Protein AF-0000000085040770 (afdb_homodimer)

Solvent-accessible surface area (backbone atoms only — not comparable to full-atom values): 8282 Å² total; per-residue (Å²): 123,84,66,78,71,49,74,67,53,47,51,50,49,52,50,49,50,51,51,56,70,69,49,50,95,79,47,56,68,69,57,55,51,49,50,53,52,53,53,51,49,51,53,29,50,68,70,68,42,45,66,60,52,51,54,50,45,44,71,77,38,57,86,69,64,68,60,85,122,123,84,66,77,70,50,74,66,54,48,52,50,51,52,51,51,51,52,50,55,71,69,49,48,96,80,46,56,68,69,56,54,50,49,50,52,50,53,55,49,49,51,54,30,50,70,69,69,42,45,66,62,51,50,54,51,44,44,71,77,39,56,85,68,63,68,60,86,123

pLDDT: mean 84.72, std 17.49, range [30.0, 97.38]

Foldseek 3Di:
DPLPQDPVLVVLVVVLVVLVVPDDPPDDPVSVVVSVVSVVCSVCVSVVNVVVVVVVCCVVPVPPPPPDD/DPLPQDPVLVVLVVVLVVLVVVDDPPDDPVSVVVSVVSVVCSVCVSVVNVVVVVVVCCVVPVPPPPPDD

Structure (mmCIF, N/CA/C/O backbone):
data_AF-0000000085040770-model_v1
#
loop_
_entity.id
_entity.type
_entity.pdbx_description
1 polymer 'Uncharacterized protein'
#
loop_
_atom_site.group_PDB
_atom_site.id
_atom_site.type_symbol
_atom_site.label_atom_id
_atom_site.label_alt_id
_atom_site.label_comp_id
_atom_site.label_asym_id
_atom_site.label_entity_id
_atom_site.label_seq_id
_atom_site.pdbx_PDB_ins_code
_atom_site.Cartn_x
_atom_site.Cartn_y
_atom_site.Cartn_z
_atom_site.occupancy
_atom_site.B_iso_or_equiv
_atom_site.auth_seq_id
_atom_site.auth_comp_id
_atom_site.auth_asym_id
_atom_site.auth_atom_id
_atom_site.pdbx_PDB_model_num
ATOM 1 N N . MET A 1 1 ? 4.609 4.566 22.828 1 31.92 1 MET A N 1
ATOM 2 C CA . MET A 1 1 ? 3.543 5.492 22.453 1 31.92 1 MET A CA 1
ATOM 3 C C . MET A 1 1 ? 2.449 4.773 21.672 1 31.92 1 MET A C 1
ATOM 5 O O . MET A 1 1 ? 2.74 4.016 20.75 1 31.92 1 MET A O 1
ATOM 9 N N . ASN A 1 2 ? 1.379 4.336 22.219 1 39.16 2 ASN A N 1
ATOM 10 C CA . ASN A 1 2 ? 0.273 3.66 21.547 1 39.16 2 ASN A CA 1
ATOM 11 C C . ASN A 1 2 ? -0.026 4.285 20.188 1 39.16 2 ASN A C 1
ATOM 13 O O . ASN A 1 2 ? -0.542 5.402 20.125 1 39.16 2 ASN A O 1
ATOM 17 N N . VAL A 1 3 ? 0.868 4.09 19.297 1 50.03 3 VAL A N 1
ATOM 18 C CA . VAL A 1 3 ? 0.764 4.82 18.031 1 50.03 3 VAL A CA 1
ATOM 19 C C . VAL A 1 3 ? -0.675 4.773 17.531 1 50.03 3 VAL A C 1
ATOM 21 O O . VAL A 1 3 ? -1.257 3.693 17.391 1 50.03 3 VAL A O 1
ATOM 24 N N . TYR A 1 4 ? -1.453 5.762 17.844 1 67.81 4 TYR A N 1
ATOM 25 C CA . TYR A 1 4 ? -2.824 5.961 17.391 1 67.81 4 TYR A CA 1
ATOM 26 C C . TYR A 1 4 ? -2.949 5.688 15.898 1 67.81 4 TYR A C 1
ATOM 28 O O . TYR A 1 4 ? -2.176 6.219 15.094 1 67.81 4 TYR A O 1
ATOM 36 N N . GLN A 1 5 ? -3.465 4.508 15.586 1 83.38 5 GLN A N 1
ATOM 37 C CA . GLN A 1 5 ? -3.818 4.176 14.211 1 83.38 5 GLN A CA 1
ATOM 38 C C . GLN A 1 5 ? -4.91 5.105 13.688 1 83.38 5 GLN A C 1
ATOM 40 O O . GLN A 1 5 ? -5.957 5.262 14.32 1 83.38 5 GLN A O 1
ATOM 45 N N . SER A 1 6 ? -4.598 5.84 12.625 1 87.38 6 SER A N 1
ATOM 46 C CA . SER A 1 6 ? -5.598 6.699 12 1 87.38 6 SER A CA 1
ATOM 47 C C . SER A 1 6 ? -6.746 5.879 11.422 1 87.38 6 SER A C 1
ATOM 49 O O . SER A 1 6 ? -6.66 4.652 11.344 1 87.38 6 SER A O 1
ATOM 51 N N . LYS A 1 7 ? -7.855 6.512 11.023 1 90.62 7 LYS A N 1
ATOM 52 C CA . LYS A 1 7 ? -9 5.852 10.406 1 90.62 7 LYS A CA 1
ATOM 53 C C . LYS A 1 7 ? -8.586 5.102 9.141 1 90.62 7 LYS A C 1
ATOM 55 O O . LYS A 1 7 ? -9.016 3.965 8.922 1 90.62 7 LYS A O 1
ATOM 60 N N . ASN A 1 8 ? -7.738 5.707 8.344 1 93.75 8 ASN A N 1
ATOM 61 C CA . ASN A 1 8 ? -7.324 5.098 7.086 1 93.75 8 ASN A CA 1
ATOM 62 C C . ASN A 1 8 ? -6.348 3.949 7.316 1 93.75 8 ASN A C 1
ATOM 64 O O . ASN A 1 8 ? -6.359 2.961 6.582 1 93.75 8 ASN A O 1
ATOM 68 N N . GLU A 1 9 ? -5.531 4.047 8.336 1 93.75 9 GLU A N 1
ATOM 69 C CA . GLU A 1 9 ? -4.688 2.92 8.719 1 93.75 9 GLU A CA 1
ATOM 70 C C . GLU A 1 9 ? -5.527 1.738 9.195 1 93.75 9 GLU A C 1
ATOM 72 O O . GLU A 1 9 ? -5.195 0.584 8.914 1 93.75 9 GLU A O 1
ATOM 77 N N . THR A 1 10 ? -6.633 2.045 9.914 1 95.06 10 THR A N 1
ATOM 78 C CA . THR A 1 10 ? -7.547 0.997 10.352 1 95.06 10 THR A CA 1
ATOM 79 C C . THR A 1 10 ? -8.203 0.312 9.156 1 95.06 10 THR A C 1
ATOM 81 O O . THR A 1 10 ? -8.312 -0.916 9.125 1 95.06 10 THR A O 1
ATOM 84 N N . ARG A 1 11 ? -8.625 1.054 8.203 1 95.94 11 ARG A N 1
ATOM 85 C CA . ARG A 1 11 ? -9.219 0.501 6.992 1 95.94 11 ARG A CA 1
ATOM 86 C C . ARG A 1 11 ? -8.227 -0.392 6.254 1 95.94 11 ARG A C 1
ATOM 88 O O . ARG A 1 11 ? -8.602 -1.453 5.746 1 95.94 11 ARG A O 1
ATOM 95 N N . LEU A 1 12 ? -6.988 0.085 6.145 1 97 12 LEU A N 1
ATOM 96 C CA . LEU A 1 12 ? -5.961 -0.731 5.512 1 97 12 LEU A CA 1
ATOM 97 C C . LEU A 1 12 ? -5.742 -2.029 6.281 1 97 12 LEU A C 1
ATOM 99 O O . LEU A 1 12 ? -5.613 -3.098 5.684 1 97 12 LEU A O 1
ATOM 103 N N . ASN A 1 13 ? -5.703 -1.953 7.57 1 96.88 13 ASN A N 1
ATOM 104 C CA . ASN A 1 13 ? -5.555 -3.152 8.391 1 96.88 13 ASN A CA 1
ATOM 105 C C . ASN A 1 13 ? -6.699 -4.133 8.156 1 96.88 13 ASN A C 1
ATOM 107 O O . ASN A 1 13 ? -6.484 -5.344 8.102 1 96.88 13 ASN A O 1
ATOM 111 N N . GLU A 1 14 ? -7.918 -3.639 8.039 1 97.19 14 GLU A N 1
ATOM 112 C CA . GLU A 1 14 ? -9.078 -4.48 7.758 1 97.19 14 GLU A CA 1
ATOM 113 C C . GLU A 1 14 ? -8.93 -5.188 6.414 1 97.19 14 GLU A C 1
ATOM 115 O O . GLU A 1 14 ? -9.273 -6.367 6.289 1 97.19 14 GLU A O 1
ATOM 120 N N . LEU A 1 15 ? -8.469 -4.414 5.418 1 97.12 15 LEU A N 1
ATOM 121 C CA . LEU A 1 15 ? -8.234 -5.023 4.109 1 97.12 15 LEU A CA 1
ATOM 122 C C . LEU A 1 15 ? -7.184 -6.121 4.203 1 97.12 15 LEU A C 1
ATOM 124 O O . LEU A 1 15 ? -7.367 -7.211 3.65 1 97.12 15 LEU A O 1
ATOM 128 N N . ILE A 1 16 ? -6.066 -5.859 4.879 1 96.44 16 ILE A N 1
ATOM 129 C CA . ILE A 1 16 ? -4.988 -6.828 5.059 1 96.44 16 ILE A CA 1
ATOM 130 C C . ILE A 1 16 ? -5.539 -8.102 5.699 1 96.44 16 ILE A C 1
ATOM 132 O O . ILE A 1 16 ? -5.262 -9.211 5.234 1 96.44 16 ILE A O 1
ATOM 136 N N . ASN A 1 17 ? -6.375 -7.91 6.719 1 95.75 17 ASN A N 1
ATOM 137 C CA . ASN A 1 17 ? -6.973 -9.055 7.402 1 95.75 17 ASN A CA 1
ATOM 138 C C . ASN A 1 17 ? -7.867 -9.859 6.465 1 95.75 17 ASN A C 1
ATOM 140 O O . ASN A 1 17 ? -7.855 -11.094 6.5 1 95.75 17 ASN A O 1
ATOM 144 N N . ARG A 1 18 ? -8.602 -9.203 5.68 1 94.31 18 ARG A N 1
ATOM 145 C CA . ARG A 1 18 ? -9.492 -9.867 4.734 1 94.31 18 ARG A CA 1
ATOM 146 C C . ARG A 1 18 ? -8.695 -10.664 3.705 1 94.31 18 ARG A C 1
ATOM 148 O O . ARG A 1 18 ? -9.055 -11.797 3.379 1 94.31 18 ARG A O 1
ATOM 155 N N . ILE A 1 19 ? -7.645 -10.086 3.166 1 93.94 19 ILE A N 1
ATOM 156 C CA . ILE A 1 19 ? -6.812 -10.773 2.182 1 93.94 19 ILE A CA 1
ATOM 157 C C . ILE A 1 19 ? -6.137 -11.984 2.824 1 93.94 19 ILE A C 1
ATOM 159 O O . ILE A 1 19 ? -6.082 -13.062 2.229 1 93.94 19 ILE A O 1
ATOM 163 N N . GLU A 1 20 ? -5.66 -11.797 4.016 1 92.31 20 GLU A N 1
ATOM 164 C CA . GLU A 1 20 ? -4.988 -12.875 4.73 1 92.31 20 GLU A CA 1
ATOM 165 C C . GLU A 1 20 ? -5.926 -14.062 4.957 1 92.31 20 GLU A C 1
ATOM 167 O O . GLU A 1 20 ? -5.535 -15.211 4.785 1 92.31 20 GLU A O 1
ATOM 172 N N . LEU A 1 21 ? -7.105 -13.719 5.344 1 90.38 21 LEU A N 1
ATOM 173 C CA . LEU A 1 21 ? -8.102 -14.742 5.641 1 90.38 21 LEU A CA 1
ATOM 174 C C . LEU A 1 21 ? -8.469 -15.516 4.379 1 90.38 21 LEU A C 1
ATOM 176 O O . LEU A 1 21 ? -8.781 -16.703 4.449 1 90.38 21 LEU A O 1
ATOM 180 N N . GLY A 1 22 ? -8.453 -14.812 3.221 1 82.56 22 GLY A N 1
ATOM 181 C CA . GLY A 1 22 ? -8.797 -15.445 1.958 1 82.56 22 GLY A CA 1
ATOM 182 C C . GLY A 1 22 ? -7.633 -16.172 1.312 1 82.56 22 GLY A C 1
ATOM 183 O O . GLY A 1 22 ? -7.816 -16.906 0.345 1 82.56 22 GLY A O 1
ATOM 184 N N . ASN A 1 23 ? -6.461 -15.797 1.806 1 78.75 23 ASN A N 1
ATOM 185 C CA . ASN A 1 23 ? -5.277 -16.422 1.22 1 78.75 23 ASN A CA 1
ATOM 186 C C . ASN A 1 23 ? -5.109 -17.859 1.682 1 78.75 23 ASN A C 1
ATOM 188 O O . ASN A 1 23 ? -5.32 -18.172 2.855 1 78.75 23 ASN A O 1
ATOM 192 N N . SER A 1 24 ? -5.086 -18.578 0.73 1 73 24 SE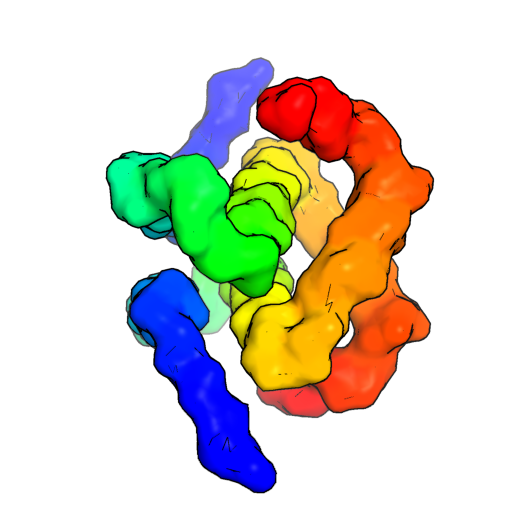R A N 1
ATOM 193 C CA . SER A 1 24 ? -4.727 -19.984 0.974 1 73 24 SER A CA 1
ATOM 194 C C . SER A 1 24 ? -3.311 -20.281 0.489 1 73 24 SER A C 1
ATOM 196 O O . SER A 1 24 ? -2.654 -19.406 -0.099 1 73 24 SER A O 1
ATOM 198 N N . PHE A 1 25 ? -2.863 -21.438 0.887 1 74.25 25 PHE A N 1
ATOM 199 C CA . PHE A 1 25 ? -1.558 -21.891 0.419 1 74.25 25 PHE A CA 1
ATOM 200 C C . PHE A 1 25 ? -1.471 -21.812 -1.101 1 74.25 25 PHE A C 1
ATOM 202 O O . PHE A 1 25 ? -0.408 -21.516 -1.652 1 74.25 25 PHE A O 1
ATOM 209 N N . LEU A 1 26 ? -2.625 -21.938 -1.772 1 73.25 26 LEU A N 1
ATOM 210 C CA . LEU A 1 26 ? -2.674 -22.031 -3.227 1 73.25 26 LEU A CA 1
ATOM 211 C C . LE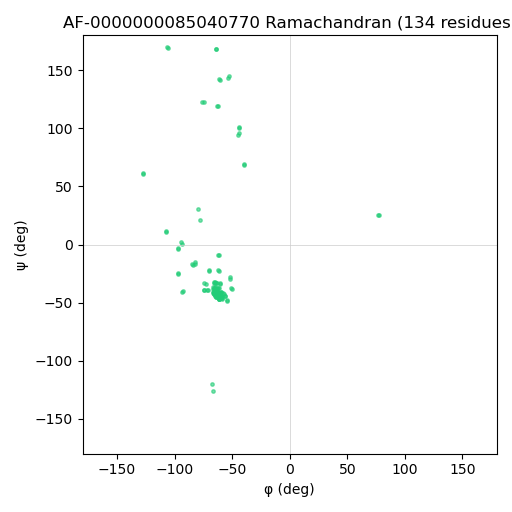U A 1 26 ? -2.904 -20.672 -3.855 1 73.25 26 LEU A C 1
ATOM 213 O O . LEU A 1 26 ? -2.936 -20.531 -5.082 1 73.25 26 LEU A O 1
ATOM 217 N N . SER A 1 27 ? -2.961 -19.719 -3.01 1 79.06 27 SER A N 1
ATOM 218 C CA . SER A 1 27 ? -3.174 -18.391 -3.58 1 79.06 27 SER A CA 1
ATOM 219 C C . SER A 1 27 ? -2.035 -18 -4.516 1 79.06 27 SER A C 1
ATOM 221 O O . SER A 1 27 ? -0.881 -18.375 -4.285 1 79.06 27 SER A O 1
ATOM 223 N N . PRO A 1 28 ? -2.404 -17.312 -5.613 1 83.62 28 PRO A N 1
ATOM 224 C CA . PRO A 1 28 ? -1.379 -16.859 -6.551 1 83.62 28 PRO A CA 1
ATOM 225 C C . PRO A 1 28 ? -0.276 -16.047 -5.867 1 83.62 28 PRO A C 1
ATOM 227 O O . PRO A 1 28 ? -0.54 -15.328 -4.898 1 83.62 28 PRO A O 1
ATOM 230 N N . LYS A 1 29 ? 0.956 -16.203 -6.316 1 86.25 29 LYS A N 1
ATOM 231 C CA . LYS A 1 29 ? 2.125 -15.492 -5.809 1 86.25 29 LYS A CA 1
ATOM 232 C C . LYS A 1 29 ? 1.871 -13.984 -5.75 1 86.25 29 LYS A C 1
ATOM 234 O O . LYS A 1 29 ? 2.262 -13.32 -4.789 1 86.25 29 LYS A O 1
ATOM 239 N N . ARG A 1 30 ? 1.155 -13.445 -6.75 1 86.38 30 ARG A N 1
ATOM 240 C CA . ARG A 1 30 ? 0.86 -12.023 -6.844 1 86.38 30 ARG A CA 1
ATOM 241 C C . ARG A 1 30 ? 0.055 -11.547 -5.637 1 86.38 30 ARG A C 1
ATOM 243 O O . ARG A 1 30 ? 0.273 -10.445 -5.133 1 86.38 30 ARG A O 1
ATOM 250 N N . ASP A 1 31 ? -0.825 -12.414 -5.082 1 87.69 31 ASP A N 1
ATOM 251 C CA . ASP A 1 31 ? -1.647 -12.062 -3.928 1 87.69 31 ASP A CA 1
ATOM 252 C C . ASP A 1 31 ? -0.817 -12.047 -2.645 1 87.69 31 ASP A C 1
ATOM 254 O O . ASP A 1 31 ? -1.022 -11.195 -1.778 1 87.69 31 ASP A O 1
ATOM 258 N N . LYS A 1 32 ? 0.06 -13 -2.574 1 91.75 32 LYS A N 1
ATOM 259 C CA . LYS A 1 32 ? 0.925 -13.047 -1.399 1 91.75 32 LYS A CA 1
ATOM 260 C C . LYS A 1 32 ? 1.874 -11.852 -1.368 1 91.75 32 LYS A C 1
ATOM 262 O O . LYS A 1 32 ? 2.141 -11.289 -0.303 1 91.75 32 LYS A O 1
ATOM 267 N N . GLU A 1 33 ? 2.414 -11.508 -2.533 1 93 33 GLU A N 1
ATOM 268 C CA . GLU A 1 33 ? 3.283 -10.344 -2.631 1 93 33 GLU A CA 1
ATOM 269 C C . GLU A 1 33 ? 2.533 -9.062 -2.26 1 93 33 GLU A C 1
ATOM 271 O O . GLU A 1 33 ? 3.051 -8.227 -1.519 1 93 33 GLU A O 1
ATOM 276 N N . LEU A 1 34 ? 1.317 -8.953 -2.781 1 95.38 34 LEU A N 1
ATOM 277 C CA . LEU A 1 34 ? 0.508 -7.777 -2.463 1 95.38 34 LEU A CA 1
ATOM 278 C C . LEU A 1 34 ? 0.239 -7.695 -0.965 1 95.38 34 LEU A C 1
ATOM 280 O O . LEU A 1 34 ? 0.388 -6.629 -0.363 1 95.38 34 LEU A O 1
ATOM 284 N N . LEU A 1 35 ? -0.154 -8.789 -0.402 1 95.31 35 LEU A N 1
ATOM 285 C CA . LEU A 1 35 ? -0.391 -8.844 1.036 1 95.31 35 LEU A CA 1
ATOM 286 C C . LEU A 1 35 ? 0.84 -8.375 1.808 1 95.31 35 LEU A C 1
ATOM 288 O O . LEU A 1 35 ? 0.735 -7.543 2.709 1 95.31 35 LEU A O 1
ATOM 292 N N . TYR A 1 36 ? 1.952 -8.898 1.448 1 94.12 36 TYR A N 1
ATOM 293 C CA . TYR A 1 36 ? 3.203 -8.57 2.119 1 94.12 36 TYR A CA 1
ATOM 294 C C . TYR A 1 36 ? 3.49 -7.074 2.023 1 94.12 36 TYR A C 1
ATOM 296 O O . TYR A 1 36 ? 3.838 -6.438 3.021 1 94.12 36 TYR A O 1
ATOM 304 N N . VAL A 1 37 ? 3.34 -6.492 0.869 1 96.75 37 VAL A N 1
ATOM 305 C CA . VAL A 1 37 ? 3.639 -5.078 0.654 1 96.75 37 VAL A CA 1
ATOM 306 C C . VAL A 1 37 ? 2.67 -4.215 1.461 1 96.75 37 VAL A C 1
ATOM 308 O O . VAL A 1 37 ? 3.08 -3.246 2.104 1 96.75 37 VAL A O 1
ATOM 311 N N . LEU A 1 38 ? 1.385 -4.574 1.471 1 97.38 38 LEU A N 1
ATOM 312 C CA . LEU A 1 38 ? 0.405 -3.801 2.227 1 97.38 38 LEU A CA 1
ATOM 313 C C . LEU A 1 38 ? 0.717 -3.842 3.721 1 97.38 38 LEU A C 1
ATOM 315 O O . LEU A 1 38 ? 0.554 -2.84 4.422 1 97.38 38 LEU A O 1
ATOM 319 N N . GLN A 1 39 ? 1.18 -4.945 4.242 1 95.88 39 GLN A N 1
ATOM 320 C CA . GLN A 1 39 ? 1.581 -5.051 5.641 1 95.88 39 GLN A CA 1
ATOM 321 C C . GLN A 1 39 ? 2.771 -4.145 5.945 1 95.88 39 GLN A C 1
ATOM 323 O O . GLN A 1 39 ? 2.812 -3.496 6.992 1 95.88 39 GLN A O 1
ATOM 328 N N . MET A 1 40 ? 3.711 -4.094 5.016 1 96.06 40 MET A N 1
ATOM 329 C CA . MET A 1 40 ? 4.867 -3.221 5.195 1 96.06 40 MET A CA 1
ATOM 330 C C . MET A 1 40 ? 4.453 -1.753 5.184 1 96.06 40 MET A C 1
ATOM 332 O O . MET A 1 40 ? 4.918 -0.963 6.008 1 96.06 40 MET A O 1
ATOM 336 N N . VAL A 1 41 ? 3.557 -1.429 4.285 1 96 41 VAL A N 1
ATOM 337 C CA . VAL A 1 41 ? 3.076 -0.056 4.172 1 96 41 VAL A CA 1
ATOM 338 C C . VAL A 1 41 ? 2.367 0.351 5.465 1 96 41 VAL A C 1
ATOM 340 O O . VAL A 1 41 ? 2.574 1.457 5.969 1 96 41 VAL A O 1
ATOM 343 N N . LEU A 1 42 ? 1.534 -0.52 5.984 1 95.94 42 LEU A N 1
ATOM 344 C CA . LEU A 1 42 ? 0.852 -0.221 7.238 1 95.94 42 LEU A CA 1
ATOM 345 C C . LEU A 1 42 ? 1.856 0.04 8.359 1 95.94 42 LEU A C 1
ATOM 347 O O . LEU A 1 42 ? 1.724 1.014 9.102 1 95.94 42 LEU A O 1
ATOM 351 N N . THR A 1 43 ? 2.871 -0.802 8.492 1 94.12 43 THR A N 1
ATOM 352 C CA . THR A 1 43 ? 3.896 -0.653 9.516 1 94.12 43 THR A CA 1
ATOM 353 C C . THR A 1 43 ? 4.637 0.67 9.352 1 94.12 43 THR A C 1
ATOM 355 O O . THR A 1 43 ? 4.832 1.403 10.32 1 94.12 43 THR A O 1
ATOM 358 N N . LEU A 1 44 ? 4.992 0.967 8.164 1 93.88 44 LEU A N 1
ATOM 359 C CA . LEU A 1 44 ? 5.715 2.207 7.895 1 93.88 44 LEU A CA 1
ATOM 360 C C . LEU A 1 44 ? 4.832 3.42 8.18 1 93.88 44 LEU A C 1
ATOM 362 O O . LEU A 1 44 ? 5.324 4.453 8.641 1 93.88 44 LEU A O 1
ATOM 366 N N . SER A 1 45 ? 3.547 3.287 7.852 1 93.25 45 SER A N 1
ATOM 367 C CA . SER A 1 45 ? 2.613 4.371 8.133 1 93.25 45 SER A CA 1
ATOM 368 C C . SER A 1 45 ? 2.527 4.652 9.633 1 93.25 45 SER A C 1
ATOM 370 O O . SER A 1 45 ? 2.625 5.805 10.055 1 93.25 45 SER A O 1
ATOM 372 N N . MET A 1 46 ? 2.436 3.646 10.406 1 92.06 46 MET A N 1
ATOM 373 C CA . MET A 1 46 ? 2.271 3.771 11.852 1 92.06 46 MET A CA 1
ATOM 374 C C . MET A 1 46 ? 3.547 4.297 12.5 1 92.06 46 MET A C 1
ATOM 376 O O . MET A 1 46 ? 3.492 4.98 13.531 1 92.06 46 MET A O 1
ATOM 380 N N . ASP A 1 47 ? 4.688 4.121 11.805 1 89.88 47 ASP A N 1
ATOM 381 C CA . ASP A 1 47 ? 5.973 4.535 12.352 1 89.88 47 ASP A CA 1
ATOM 382 C C . ASP A 1 47 ? 6.375 5.914 11.836 1 89.88 47 ASP A C 1
ATOM 384 O O . ASP A 1 47 ? 7.418 6.445 12.211 1 89.88 47 ASP A O 1
ATOM 388 N N . GLY A 1 48 ? 5.504 6.449 10.914 1 88.88 48 GLY A N 1
ATOM 389 C CA . GLY A 1 48 ? 5.789 7.773 10.383 1 88.88 48 GLY A CA 1
ATOM 390 C C . GLY A 1 48 ? 6.895 7.777 9.344 1 88.88 48 GLY A C 1
ATOM 391 O O . GLY A 1 48 ? 7.57 8.789 9.148 1 88.88 48 GLY A O 1
ATOM 392 N N . SER A 1 49 ? 7.102 6.656 8.664 1 92.19 49 SER A N 1
ATOM 393 C CA . SER A 1 49 ? 8.211 6.5 7.719 1 92.19 49 SER A CA 1
ATOM 394 C C . SER A 1 49 ? 7.707 6.496 6.277 1 92.19 49 SER A C 1
ATOM 396 O O . SER A 1 49 ? 8.438 6.102 5.367 1 92.19 49 SER A O 1
ATOM 398 N N . LEU A 1 50 ? 6.469 6.852 6.023 1 94.5 50 LEU A N 1
ATOM 399 C CA . LEU A 1 50 ? 5.914 6.816 4.672 1 94.5 50 LEU A CA 1
ATOM 400 C C . LEU A 1 50 ? 6.637 7.805 3.764 1 94.5 50 LEU A C 1
ATOM 402 O O . LEU A 1 50 ? 6.801 7.547 2.568 1 94.5 50 LEU A O 1
ATOM 406 N N . LYS A 1 51 ? 7.066 8.891 4.305 1 94.44 51 LYS A N 1
ATOM 407 C CA . LYS A 1 51 ? 7.785 9.875 3.5 1 94.44 51 LYS A CA 1
ATOM 408 C C . LYS A 1 51 ? 9.055 9.273 2.904 1 94.44 51 LYS A C 1
ATOM 410 O O . LYS A 1 51 ? 9.367 9.5 1.734 1 94.44 51 LYS A O 1
ATOM 415 N N . GLU A 1 52 ? 9.75 8.586 3.713 1 93.94 52 GLU A N 1
ATOM 416 C CA . GLU A 1 52 ? 10.953 7.914 3.232 1 93.94 52 GLU A CA 1
ATOM 417 C C . GLU A 1 52 ? 10.617 6.918 2.1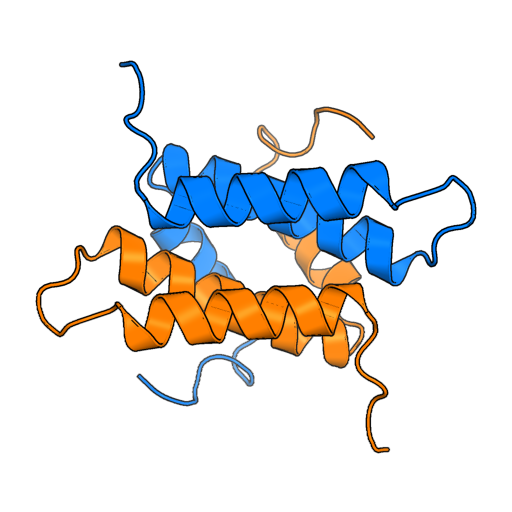25 1 93.94 52 GLU A C 1
ATOM 419 O O . GLU A 1 52 ? 11.32 6.848 1.116 1 93.94 52 GLU A O 1
ATOM 424 N N . LEU A 1 53 ? 9.555 6.117 2.287 1 95.19 53 LEU A N 1
ATOM 425 C CA . LEU A 1 53 ? 9.148 5.172 1.254 1 95.19 53 LEU A CA 1
ATOM 426 C C . LEU A 1 53 ? 8.797 5.898 -0.041 1 95.19 53 LEU A C 1
ATOM 428 O O . LEU A 1 53 ? 9.172 5.453 -1.128 1 95.19 53 LEU A O 1
ATOM 432 N N . ILE A 1 54 ? 8.117 6.992 0.063 1 95.62 54 ILE A N 1
ATOM 433 C CA . ILE A 1 54 ? 7.734 7.77 -1.111 1 95.62 54 ILE A CA 1
ATOM 434 C C . ILE A 1 54 ? 8.984 8.219 -1.863 1 95.62 54 ILE A C 1
ATOM 436 O O . ILE A 1 54 ? 9.047 8.125 -3.092 1 95.62 54 ILE A O 1
ATOM 440 N N . GLU A 1 55 ? 9.93 8.695 -1.183 1 94.56 55 GLU A N 1
ATOM 441 C CA . GLU A 1 55 ? 11.172 9.125 -1.811 1 94.56 55 GLU A CA 1
ATOM 442 C C . GLU A 1 55 ? 11.852 7.961 -2.533 1 94.56 55 GLU A C 1
ATOM 444 O O . GLU A 1 55 ? 12.352 8.125 -3.65 1 94.56 55 GLU A O 1
ATOM 449 N N . ILE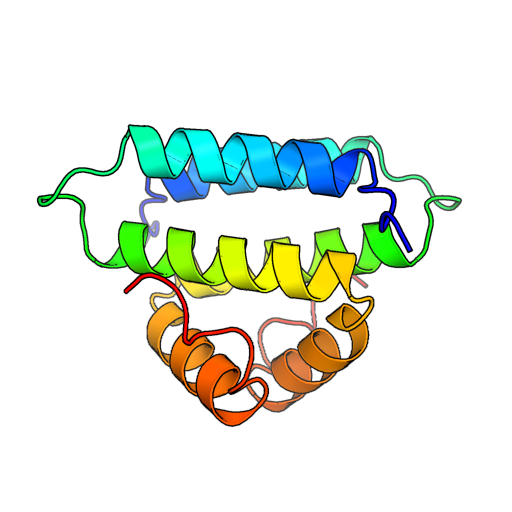 A 1 56 ? 11.867 6.828 -1.936 1 94.75 56 ILE A N 1
ATOM 450 C CA . ILE A 1 56 ? 12.453 5.637 -2.537 1 94.75 56 ILE A CA 1
ATOM 451 C C . ILE A 1 56 ? 11.68 5.254 -3.793 1 94.75 56 ILE A C 1
ATOM 453 O O . ILE A 1 56 ? 12.273 4.938 -4.828 1 94.75 56 ILE A O 1
ATOM 457 N N . LEU A 1 57 ? 10.344 5.262 -3.74 1 94.31 57 LEU A N 1
ATOM 458 C CA . LEU A 1 57 ? 9.508 4.906 -4.883 1 94.31 57 LEU A CA 1
ATOM 459 C C . LEU A 1 57 ? 9.742 5.867 -6.043 1 94.31 57 LEU A C 1
ATOM 461 O O . LEU A 1 57 ? 9.797 5.449 -7.203 1 94.31 57 LEU A O 1
ATOM 465 N N . HIS A 1 58 ? 9.938 7.121 -5.723 1 93.56 58 HIS A N 1
ATOM 466 C CA . HIS A 1 58 ? 10.211 8.109 -6.758 1 93.56 58 HIS A CA 1
ATOM 467 C C . HIS A 1 58 ? 11.555 7.844 -7.43 1 93.56 58 HIS A C 1
ATOM 469 O O . HIS A 1 58 ? 11.695 8.031 -8.641 1 93.56 58 HIS A O 1
ATOM 475 N N . GLU A 1 59 ? 12.461 7.457 -6.684 1 92.5 59 GLU A N 1
ATOM 476 C CA . GLU A 1 59 ? 13.805 7.195 -7.191 1 92.5 59 GLU A CA 1
ATOM 477 C C . GLU A 1 59 ? 13.836 5.93 -8.039 1 92.5 59 GLU A C 1
ATOM 479 O O . GLU A 1 59 ? 14.469 5.898 -9.094 1 92.5 59 GLU A O 1
ATOM 484 N N . LYS A 1 60 ? 13.109 4.902 -7.625 1 93.88 60 LYS A N 1
ATOM 485 C CA . LYS A 1 60 ? 13.258 3.582 -8.227 1 93.88 60 LYS A CA 1
ATOM 486 C C . LYS A 1 60 ? 12.195 3.338 -9.297 1 93.88 60 LYS A C 1
ATOM 488 O O . LYS A 1 60 ? 12.367 2.48 -10.164 1 93.88 60 LYS A O 1
ATOM 493 N N . PHE A 1 61 ? 11.078 4.039 -9.164 1 91.69 61 PHE A N 1
ATOM 494 C CA . PHE A 1 61 ? 9.992 3.934 -10.125 1 91.69 61 PHE A CA 1
ATOM 495 C C . PHE A 1 61 ? 9.586 5.312 -10.641 1 91.69 61 PHE A C 1
ATOM 497 O O . PHE A 1 61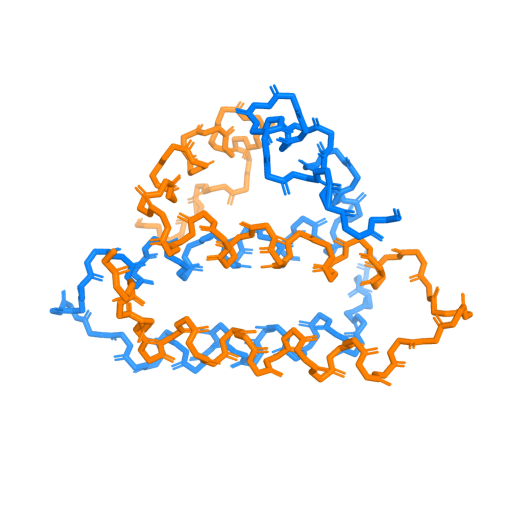 ? 8.438 5.719 -10.484 1 91.69 61 PHE A O 1
ATOM 504 N N . PRO A 1 62 ? 10.406 6.027 -11.242 1 84.75 62 PRO A N 1
ATOM 505 C CA . PRO A 1 62 ? 10.148 7.418 -11.625 1 84.75 62 PRO A CA 1
ATOM 506 C C . PRO A 1 62 ? 8.977 7.555 -12.594 1 84.75 62 PRO A C 1
ATOM 508 O O . PRO A 1 62 ? 8.336 8.602 -12.641 1 84.75 62 PRO A O 1
ATOM 511 N N . ASP A 1 63 ? 8.633 6.496 -13.32 1 78.69 63 ASP A N 1
ATOM 512 C CA . ASP A 1 63 ? 7.586 6.578 -14.336 1 78.69 63 ASP A CA 1
ATOM 513 C C . ASP A 1 63 ? 6.203 6.441 -13.703 1 78.69 63 ASP A C 1
ATOM 515 O O . ASP A 1 63 ? 5.191 6.711 -14.359 1 78.69 63 ASP A O 1
ATOM 519 N N . TYR A 1 64 ? 6.098 6 -12.531 1 66 64 TYR A N 1
ATOM 520 C CA . TYR A 1 64 ? 4.805 5.746 -11.914 1 66 64 TYR A CA 1
ATOM 521 C C . TYR A 1 64 ? 4.34 6.953 -11.109 1 66 64 TYR A C 1
ATOM 523 O O . TYR A 1 64 ? 3.139 7.137 -10.883 1 66 64 TYR A O 1
ATOM 531 N N . GLY A 1 65 ? 5.043 7.691 -10.367 1 55.22 65 GLY A N 1
ATOM 532 C CA . GLY A 1 65 ? 4.707 8.789 -9.469 1 55.22 65 GLY A CA 1
ATOM 533 C C . GLY A 1 65 ? 4.148 10 -10.195 1 55.22 65 GLY A C 1
ATOM 534 O O . GLY A 1 65 ? 3.545 10.875 -9.57 1 55.22 65 GLY A O 1
ATOM 535 N N . LYS A 1 66 ? 4.578 10.242 -11.367 1 48.12 66 LYS A N 1
ATOM 536 C CA . LYS A 1 66 ? 4.301 11.531 -11.992 1 48.12 66 LYS A CA 1
ATOM 537 C C . LYS A 1 66 ? 2.799 11.742 -12.18 1 48.12 66 LYS A C 1
ATOM 539 O O . LYS A 1 66 ? 2.369 12.781 -12.688 1 48.12 66 LYS A O 1
ATOM 544 N N . THR A 1 67 ? 2.121 10.883 -11.984 1 39.72 67 THR A N 1
ATOM 545 C CA . THR A 1 67 ? 0.795 11.406 -12.297 1 39.72 67 THR A CA 1
ATOM 546 C C . THR A 1 67 ? 0.394 12.484 -11.289 1 39.72 67 THR A C 1
ATOM 548 O O . THR A 1 67 ? -0.011 13.578 -11.672 1 39.72 67 THR A O 1
ATOM 551 N N . HIS A 1 68 ? -0.894 12.297 -10.406 1 35.28 68 HIS A N 1
ATOM 552 C CA . HIS A 1 68 ? -1.778 13.391 -10.008 1 35.28 68 HIS A CA 1
ATOM 553 C C . HIS A 1 68 ? -1.184 14.188 -8.852 1 35.28 68 HIS A C 1
ATOM 555 O O . HIS A 1 68 ? -1.872 15.008 -8.242 1 35.28 68 HIS A O 1
ATOM 561 N N . PHE A 1 69 ? -0.019 14.305 -8.43 1 30 69 PHE A N 1
ATOM 562 C CA . PHE A 1 69 ? 0.013 15.438 -7.512 1 30 69 PHE A CA 1
ATOM 563 C C . PHE A 1 69 ? -0.175 16.75 -8.266 1 30 69 PHE A C 1
ATOM 565 O O . PHE A 1 69 ? 0.318 16.906 -9.383 1 30 69 PHE A O 1
ATOM 572 N N . MET B 1 1 ? -2.957 -4.93 -23.109 1 31.98 1 MET B N 1
ATOM 573 C CA . MET B 1 1 ? -3.477 -6.125 -22.453 1 31.98 1 MET B CA 1
ATOM 574 C C . MET B 1 1 ? -4.348 -5.75 -21.266 1 31.98 1 MET B C 1
ATOM 576 O O . MET B 1 1 ? -3.957 -4.914 -20.438 1 31.98 1 MET B O 1
ATOM 580 N N . ASN B 1 2 ? -5.633 -5.68 -21.328 1 38.94 2 ASN B N 1
ATOM 581 C CA . ASN B 1 2 ? -6.539 -5.359 -20.234 1 38.94 2 ASN B CA 1
ATOM 582 C C . ASN B 1 2 ? -6.094 -6.008 -18.922 1 38.94 2 ASN B C 1
ATOM 584 O O . ASN B 1 2 ? -6.195 -7.227 -18.766 1 38.94 2 ASN B O 1
ATOM 588 N N . VAL B 1 3 ? -5.008 -5.547 -18.422 1 49.44 3 VAL B N 1
ATOM 589 C CA . VAL B 1 3 ? -4.402 -6.246 -17.297 1 49.44 3 VAL B CA 1
ATOM 590 C C . VAL B 1 3 ? -5.48 -6.625 -16.281 1 49.44 3 VAL B C 1
ATOM 592 O O . VAL B 1 3 ? -6.266 -5.773 -15.859 1 49.44 3 VAL B O 1
ATOM 595 N N . TYR B 1 4 ? -5.973 -7.824 -16.359 1 66.69 4 TYR B N 1
ATOM 596 C CA . TYR B 1 4 ? -6.938 -8.422 -15.438 1 66.69 4 TYR B CA 1
ATOM 597 C C . TYR B 1 4 ? -6.574 -8.117 -13.984 1 66.69 4 TYR B C 1
ATOM 599 O O . TYR B 1 4 ? -5.438 -8.336 -13.562 1 66.69 4 TYR B O 1
ATOM 607 N N . GLN B 1 5 ? -7.262 -7.137 -13.43 1 82.94 5 GLN B N 1
ATOM 608 C CA . GLN B 1 5 ? -7.16 -6.855 -12 1 82.94 5 GLN B CA 1
ATOM 609 C C . GLN B 1 5 ? -7.664 -8.031 -11.172 1 82.94 5 GLN B C 1
ATOM 611 O O . GLN B 1 5 ? -8.773 -8.523 -11.391 1 82.94 5 GLN B O 1
ATOM 616 N N . SER B 1 6 ? -6.785 -8.594 -10.344 1 87.31 6 SER B N 1
ATOM 617 C CA . SER B 1 6 ? -7.184 -9.672 -9.445 1 87.31 6 SER B CA 1
ATOM 618 C C . SER B 1 6 ? -8.219 -9.188 -8.43 1 87.31 6 SER B C 1
ATOM 620 O O . SER B 1 6 ? -8.469 -7.988 -8.312 1 87.31 6 SER B O 1
ATOM 622 N N . LYS B 1 7 ? -8.875 -10.109 -7.691 1 90.69 7 LYS B N 1
ATOM 623 C CA . LYS B 1 7 ? -9.852 -9.773 -6.656 1 90.69 7 LYS B CA 1
ATOM 624 C C . LYS B 1 7 ? -9.242 -8.867 -5.594 1 90.69 7 LYS B C 1
ATOM 626 O O . LYS B 1 7 ? -9.859 -7.891 -5.172 1 90.69 7 LYS B O 1
ATOM 631 N N . ASN B 1 8 ? -8.039 -9.164 -5.191 1 93.56 8 ASN B N 1
ATOM 632 C CA . ASN B 1 8 ? -7.379 -8.398 -4.141 1 93.56 8 ASN B CA 1
ATOM 633 C C . ASN B 1 8 ? -6.938 -7.023 -4.645 1 93.56 8 ASN B C 1
ATOM 635 O O . ASN B 1 8 ? -6.977 -6.043 -3.902 1 93.56 8 ASN B O 1
ATOM 639 N N . GLU B 1 9 ? -6.555 -6.926 -5.898 1 93.88 9 GLU B N 1
ATOM 640 C CA . GLU B 1 9 ? -6.273 -5.621 -6.496 1 93.88 9 GLU B CA 1
ATOM 641 C C . GLU B 1 9 ? -7.531 -4.766 -6.57 1 93.88 9 GLU B C 1
ATOM 643 O O . GLU B 1 9 ? -7.473 -3.549 -6.367 1 93.88 9 GLU B O 1
ATOM 648 N N . THR B 1 10 ? -8.68 -5.418 -6.848 1 94.94 10 THR B N 1
ATOM 649 C CA . THR B 1 10 ? -9.953 -4.707 -6.867 1 94.94 10 THR B CA 1
ATOM 650 C C . THR B 1 10 ? -10.305 -4.18 -5.477 1 94.94 10 THR B C 1
ATOM 652 O O . THR B 1 10 ? -10.75 -3.041 -5.332 1 94.94 10 THR B O 1
ATOM 655 N N . ARG B 1 11 ? -10.133 -4.961 -4.488 1 95.56 11 ARG B N 1
ATOM 656 C CA . ARG B 1 11 ? -10.375 -4.543 -3.109 1 95.56 11 ARG B CA 1
ATOM 657 C C . ARG B 1 11 ? -9.484 -3.361 -2.732 1 95.56 11 ARG B C 1
ATOM 659 O O . ARG B 1 11 ? -9.938 -2.424 -2.07 1 95.56 11 ARG B O 1
ATOM 666 N N . LEU B 1 12 ? -8.195 -3.449 -3.102 1 96.94 12 LEU B N 1
ATOM 667 C CA . LEU B 1 12 ? -7.293 -2.336 -2.838 1 96.94 12 LEU B CA 1
ATOM 668 C C . LEU B 1 12 ? -7.758 -1.075 -3.559 1 96.94 12 LEU B C 1
ATOM 670 O O . LEU B 1 12 ? -7.738 0.016 -2.984 1 96.94 12 LEU B O 1
ATOM 674 N N . ASN B 1 13 ? -8.164 -1.198 -4.781 1 96.75 13 ASN B N 1
ATOM 675 C CA . ASN B 1 13 ? -8.68 -0.054 -5.527 1 96.75 13 ASN B CA 1
ATOM 676 C C . ASN B 1 13 ? -9.898 0.56 -4.844 1 96.75 13 ASN B C 1
ATOM 678 O O . ASN B 1 13 ? -10.039 1.783 -4.797 1 96.75 13 ASN B O 1
ATOM 682 N N . GLU B 1 14 ? -10.789 -0.269 -4.324 1 97.19 14 GLU B N 1
ATOM 683 C CA . GLU B 1 14 ? -11.961 0.212 -3.6 1 97.19 14 GLU B CA 1
ATOM 684 C C . GLU B 1 14 ? -11.555 1 -2.357 1 97.19 14 GLU B C 1
ATOM 686 O O . GLU B 1 14 ? -12.156 2.033 -2.049 1 97.19 14 GLU B O 1
ATOM 691 N N . LEU B 1 15 ? -10.555 0.455 -1.64 1 97.12 15 LEU B N 1
ATOM 692 C CA . LEU B 1 15 ? -10.047 1.174 -0.473 1 97.12 15 LEU B CA 1
ATOM 693 C C . LEU B 1 15 ? -9.469 2.525 -0.876 1 97.12 15 LEU B C 1
ATOM 695 O O . LEU B 1 15 ? -9.742 3.539 -0.23 1 97.12 15 LEU B O 1
ATOM 699 N N . ILE B 1 16 ? -8.656 2.562 -1.921 1 96.5 16 ILE B N 1
ATOM 700 C CA . ILE B 1 16 ? -8.047 3.791 -2.422 1 96.5 16 ILE B CA 1
ATOM 701 C C . ILE B 1 16 ? -9.141 4.809 -2.746 1 96.5 16 ILE B C 1
ATOM 703 O O . ILE B 1 16 ? -9.047 5.973 -2.348 1 96.5 16 ILE B O 1
ATOM 707 N N . ASN B 1 17 ? -10.195 4.328 -3.408 1 95.75 17 ASN B N 1
ATOM 708 C CA . ASN B 1 17 ? -11.305 5.207 -3.758 1 95.75 17 ASN B CA 1
ATOM 709 C C . ASN B 1 17 ? -11.984 5.77 -2.516 1 95.75 17 ASN B C 1
ATOM 711 O O . ASN B 1 17 ? -12.344 6.949 -2.477 1 95.75 17 ASN B O 1
ATOM 715 N N . ARG B 1 18 ? -12.156 4.973 -1.551 1 94.25 18 ARG B N 1
ATOM 716 C CA . ARG B 1 18 ? -12.789 5.398 -0.307 1 94.25 18 ARG B CA 1
ATOM 717 C C . ARG B 1 18 ? -11.938 6.445 0.406 1 94.25 18 ARG B C 1
ATOM 719 O O . ARG B 1 18 ? -12.469 7.438 0.916 1 94.25 18 ARG B O 1
ATOM 726 N N . ILE B 1 19 ? -10.664 6.254 0.474 1 94 19 ILE B N 1
ATOM 727 C CA . ILE B 1 19 ? -9.773 7.199 1.131 1 94 19 ILE B CA 1
ATOM 728 C C . ILE B 1 19 ? -9.758 8.516 0.362 1 94 19 ILE B C 1
ATOM 730 O O . ILE B 1 19 ? -9.797 9.594 0.962 1 94 19 ILE B O 1
ATOM 734 N N . GLU B 1 20 ? -9.719 8.414 -0.928 1 92.19 20 GLU B N 1
ATOM 735 C CA . GLU B 1 20 ? -9.703 9.602 -1.769 1 92.19 20 GLU B CA 1
ATOM 736 C C . GLU B 1 20 ? -10.969 10.438 -1.562 1 92.19 20 GLU B C 1
ATOM 738 O O . GLU B 1 20 ? -10.891 11.664 -1.463 1 92.19 20 GLU B O 1
ATOM 743 N N . LEU B 1 21 ? -12.039 9.742 -1.517 1 90.62 21 LEU B N 1
ATOM 744 C CA . LEU B 1 21 ? -13.32 10.422 -1.365 1 90.62 21 LEU B CA 1
ATOM 745 C C . LEU B 1 21 ? -13.414 11.109 -0.009 1 90.62 21 LEU B C 1
ATOM 747 O O . LEU B 1 21 ? -14.07 12.148 0.12 1 90.62 21 LEU B O 1
ATOM 751 N N . GLY B 1 22 ? -12.773 10.5 1.003 1 82.62 22 GLY B N 1
ATOM 752 C CA . GLY B 1 22 ? -12.805 11.062 2.344 1 82.62 22 GLY B CA 1
ATOM 753 C C . GLY B 1 22 ? -11.742 12.117 2.576 1 82.62 22 GLY B C 1
ATOM 754 O O . GLY B 1 22 ? -11.773 12.82 3.588 1 82.62 22 GLY B O 1
ATOM 755 N N . ASN B 1 23 ? -10.781 12.07 1.662 1 78.75 23 ASN B N 1
ATOM 756 C CA . ASN B 1 23 ? -9.695 13.031 1.819 1 78.75 23 ASN B CA 1
ATOM 757 C C . ASN B 1 23 ? -10.117 14.43 1.38 1 78.75 23 ASN B C 1
ATOM 759 O O . ASN B 1 23 ? -10.789 14.594 0.358 1 78.75 23 ASN B O 1
ATOM 763 N N . SER B 1 24 ? -9.969 15.18 2.291 1 74.06 24 SER B N 1
ATOM 764 C CA . SER B 1 24 ? -10.141 16.594 1.989 1 74.06 24 SER B CA 1
ATOM 765 C C . SER B 1 24 ? -8.805 17.328 1.966 1 74.06 24 SER B C 1
ATOM 767 O O . SER B 1 24 ? -7.762 16.734 2.256 1 74.06 24 SER B O 1
ATOM 769 N N . PHE B 1 25 ? -8.875 18.562 1.491 1 75.25 25 PHE B N 1
ATOM 770 C CA . PHE B 1 25 ? -7.684 19.406 1.491 1 75.25 25 PHE B CA 1
ATOM 771 C C . PHE B 1 25 ? -7.051 19.438 2.875 1 75.25 25 PHE B C 1
ATOM 773 O O . PHE B 1 25 ? -5.824 19.5 3 1 75.25 25 PHE B O 1
ATOM 780 N N . LEU B 1 26 ? -7.867 19.281 3.922 1 74.06 26 LEU B N 1
ATOM 781 C CA . LEU B 1 26 ? -7.43 19.453 5.305 1 74.06 26 LEU B CA 1
ATOM 782 C C . LEU B 1 26 ? -7 18.109 5.902 1 74.06 26 LEU B C 1
ATOM 784 O O . LEU B 1 26 ? -6.543 18.062 7.043 1 74.06 26 LEU B O 1
ATOM 788 N N . SER B 1 27 ? -7.094 17.125 5.07 1 80.5 27 SER B N 1
ATOM 789 C CA . SER B 1 27 ? -6.684 15.836 5.602 1 80.5 27 SER B CA 1
ATOM 790 C C . SER B 1 27 ? -5.223 15.852 6.031 1 80.5 27 SER B C 1
ATOM 792 O O . SER B 1 27 ? -4.391 16.516 5.406 1 80.5 27 SER B O 1
ATOM 794 N N . PRO B 1 28 ? -4.949 15.18 7.148 1 83.81 28 PRO B N 1
ATOM 795 C CA . PRO B 1 28 ? -3.566 15.102 7.621 1 83.81 28 PRO B CA 1
ATOM 796 C C . PRO B 1 28 ? -2.602 14.602 6.547 1 83.81 28 PRO B C 1
ATOM 798 O O . PRO B 1 28 ? -2.98 13.781 5.707 1 83.81 28 PRO B O 1
ATOM 801 N N . LYS B 1 29 ? -1.402 15.109 6.543 1 86.56 29 LYS B N 1
ATOM 802 C CA . LYS B 1 29 ? -0.342 14.734 5.613 1 86.56 29 LYS B CA 1
ATOM 803 C C . LYS B 1 29 ? -0.158 13.219 5.574 1 86.56 29 LYS B C 1
ATOM 805 O O . LYS B 1 29 ? 0.032 12.641 4.504 1 86.56 29 LYS B O 1
ATOM 810 N N . ARG B 1 30 ? -0.286 12.57 6.738 1 86.56 30 ARG B N 1
ATOM 811 C CA . ARG B 1 30 ? -0.103 11.125 6.859 1 86.56 30 ARG B CA 1
ATOM 812 C C . ARG B 1 30 ? -1.106 10.367 5.992 1 86.56 30 ARG B C 1
ATOM 814 O O . ARG B 1 30 ? -0.769 9.352 5.387 1 86.56 30 ARG B O 1
ATOM 821 N N . ASP B 1 31 ? -2.332 10.891 5.828 1 87.94 31 ASP B N 1
ATOM 822 C CA . ASP B 1 31 ? -3.371 10.25 5.027 1 87.94 31 ASP B CA 1
ATOM 823 C C . ASP B 1 31 ? -3.084 10.406 3.535 1 87.94 31 ASP B C 1
ATOM 825 O O . ASP B 1 31 ? -3.326 9.484 2.754 1 87.94 31 ASP B O 1
ATOM 829 N N . LYS B 1 32 ? -2.607 11.578 3.211 1 91.88 32 LYS B N 1
ATOM 830 C CA . LYS B 1 32 ? -2.268 11.805 1.809 1 91.88 32 LYS B CA 1
ATOM 831 C C . LYS B 1 32 ? -1.089 10.938 1.379 1 91.88 32 LYS B C 1
ATOM 833 O O . LYS B 1 32 ? -1.068 10.422 0.261 1 91.88 32 LYS B O 1
ATOM 838 N N . GLU B 1 33 ? -0.111 10.828 2.248 1 93.12 33 GLU B N 1
ATOM 839 C CA . GLU B 1 33 ? 1.034 9.969 1.967 1 93.12 33 GLU B CA 1
ATOM 840 C C . GLU B 1 33 ? 0.606 8.508 1.82 1 93.12 33 GLU B C 1
ATOM 842 O O . GLU B 1 33 ? 1.045 7.816 0.899 1 93.12 33 GLU B O 1
ATOM 847 N N . LEU B 1 34 ? -0.257 8.086 2.721 1 95.62 34 LEU B N 1
ATOM 848 C CA . LEU B 1 34 ? -0.75 6.711 2.652 1 95.62 34 LEU B CA 1
ATOM 849 C C . LEU B 1 34 ? -1.503 6.473 1.348 1 95.62 34 LEU B C 1
ATOM 851 O O . LEU B 1 34 ? -1.277 5.465 0.672 1 95.62 34 LEU B O 1
ATOM 855 N N . LEU B 1 35 ? -2.361 7.375 1.03 1 95.44 35 LEU B N 1
ATOM 856 C CA . LEU B 1 35 ? -3.104 7.285 -0.222 1 95.44 35 LEU B CA 1
ATOM 857 C C . LEU B 1 35 ? -2.156 7.156 -1.409 1 95.44 35 LEU B C 1
ATOM 859 O O . LEU B 1 35 ? -2.33 6.277 -2.256 1 95.44 35 LEU B O 1
ATOM 863 N N . TYR B 1 36 ? -1.183 7.988 -1.444 1 94.25 36 TYR B N 1
ATOM 864 C CA . TYR B 1 36 ? -0.222 7.992 -2.541 1 94.25 36 TYR B CA 1
ATOM 865 C C . TYR B 1 36 ? 0.501 6.656 -2.637 1 94.25 36 TYR B C 1
ATOM 867 O O . TYR B 1 36 ? 0.627 6.086 -3.725 1 94.25 36 TYR B O 1
ATOM 875 N N . VAL B 1 37 ? 0.947 6.125 -1.545 1 96.75 37 VAL B N 1
ATOM 876 C CA . VAL B 1 37 ? 1.7 4.875 -1.53 1 96.75 37 VAL B CA 1
ATOM 877 C C . VAL B 1 37 ? 0.802 3.725 -1.979 1 96.75 37 VAL B C 1
ATOM 879 O O . VAL B 1 37 ? 1.216 2.881 -2.777 1 96.75 37 VAL B O 1
ATOM 882 N N . LEU B 1 38 ? -0.431 3.695 -1.512 1 97.38 38 LEU B N 1
ATOM 883 C CA . LEU B 1 38 ? -1.351 2.635 -1.906 1 97.38 38 LEU B CA 1
ATOM 884 C C . LEU B 1 38 ? -1.622 2.68 -3.406 1 97.38 38 LEU B C 1
ATOM 886 O O . LEU B 1 38 ? -1.726 1.637 -4.055 1 97.38 38 LEU B O 1
ATOM 890 N N . GLN B 1 39 ? -1.734 3.832 -3.996 1 95.94 39 GLN B N 1
ATOM 891 C CA . GLN B 1 39 ? -1.916 3.975 -5.438 1 95.94 39 GLN B CA 1
ATOM 892 C C . GLN B 1 39 ? -0.707 3.439 -6.199 1 95.94 39 GLN B C 1
ATOM 894 O O . GLN B 1 39 ? -0.858 2.773 -7.223 1 95.94 39 GLN B O 1
ATOM 899 N N . MET B 1 40 ? 0.483 3.713 -5.668 1 96.25 40 MET B N 1
ATOM 900 C CA . MET B 1 40 ? 1.698 3.207 -6.297 1 96.25 40 MET B CA 1
ATOM 901 C C . MET B 1 40 ? 1.762 1.685 -6.215 1 96.25 40 MET B C 1
ATOM 903 O O . MET B 1 40 ? 2.107 1.019 -7.191 1 96.25 40 MET B O 1
ATOM 907 N N . VAL B 1 41 ? 1.376 1.16 -5.078 1 96.12 41 VAL B N 1
ATOM 908 C CA . VAL B 1 41 ? 1.389 -0.286 -4.879 1 96.12 41 VAL B CA 1
ATOM 909 C C . VAL B 1 41 ? 0.417 -0.95 -5.852 1 96.12 41 VAL B C 1
ATOM 911 O O . VAL B 1 41 ? 0.74 -1.974 -6.461 1 96.12 41 VAL B O 1
ATOM 914 N N . LEU B 1 42 ? -0.763 -0.395 -5.992 1 95.94 42 LEU B N 1
ATOM 915 C CA . LEU B 1 42 ? -1.73 -0.946 -6.934 1 95.94 42 LEU B CA 1
ATOM 916 C C . LEU B 1 42 ? -1.164 -0.959 -8.352 1 95.94 42 LEU B C 1
ATOM 918 O O . LEU B 1 42 ? -1.264 -1.967 -9.055 1 95.94 42 LEU B O 1
ATOM 922 N N . THR B 1 43 ? -0.569 0.138 -8.797 1 94.06 43 THR B N 1
ATOM 923 C CA . THR B 1 43 ? 0.018 0.245 -10.125 1 94.06 43 THR B CA 1
ATOM 924 C C . THR B 1 43 ? 1.118 -0.796 -10.32 1 94.06 43 THR B C 1
ATOM 926 O O . THR B 1 43 ? 1.151 -1.492 -11.336 1 94.06 43 THR B O 1
ATOM 929 N N . LEU B 1 44 ? 1.958 -0.922 -9.352 1 93.94 44 LEU B N 1
ATOM 930 C CA . LEU B 1 44 ? 3.057 -1.879 -9.43 1 93.94 44 LEU B CA 1
ATOM 931 C C . LEU B 1 44 ? 2.531 -3.311 -9.438 1 93.94 44 LEU B C 1
ATOM 933 O O . LEU B 1 44 ? 3.107 -4.184 -10.094 1 93.94 44 LEU B O 1
ATOM 937 N N . SER B 1 45 ? 1.455 -3.545 -8.664 1 93.25 45 SER B N 1
ATOM 938 C CA . SER B 1 45 ? 0.843 -4.867 -8.656 1 93.25 45 SER B CA 1
ATOM 939 C C . SER B 1 45 ? 0.311 -5.238 -10.039 1 93.25 45 SER B C 1
ATOM 941 O O . SER B 1 45 ? 0.58 -6.332 -10.539 1 93.25 45 SER B O 1
ATOM 943 N N . MET B 1 46 ? -0.352 -4.348 -10.672 1 91.88 46 MET B N 1
ATOM 944 C CA . MET B 1 46 ? -0.98 -4.594 -11.961 1 91.88 46 MET B CA 1
ATOM 945 C C . MET B 1 46 ? 0.072 -4.754 -13.055 1 91.88 46 MET B C 1
ATOM 947 O O . MET B 1 46 ? -0.148 -5.477 -14.031 1 91.88 46 MET B O 1
ATOM 951 N N . ASP B 1 47 ? 1.28 -4.211 -12.82 1 89.94 47 ASP B N 1
ATOM 952 C CA . ASP B 1 47 ? 2.336 -4.262 -13.828 1 89.94 47 ASP B CA 1
ATOM 953 C C . ASP B 1 47 ? 3.289 -5.426 -13.562 1 89.94 47 ASP B C 1
ATOM 955 O O . ASP B 1 47 ? 4.238 -5.637 -14.32 1 89.94 47 ASP B O 1
ATOM 959 N N . GLY B 1 48 ? 3.018 -6.156 -12.422 1 88.69 48 GLY B N 1
ATOM 960 C CA . GLY B 1 48 ? 3.842 -7.312 -12.109 1 88.69 48 GLY B CA 1
ATOM 961 C C . GLY B 1 48 ? 5.191 -6.941 -11.523 1 88.69 48 GLY B C 1
ATOM 962 O O . GLY B 1 48 ? 6.152 -7.707 -11.633 1 88.69 48 GLY B O 1
ATOM 963 N N . SER B 1 49 ? 5.305 -5.77 -10.891 1 92.06 49 SER B N 1
ATOM 964 C CA . SER B 1 49 ? 6.578 -5.25 -10.398 1 92.06 49 SER B CA 1
ATOM 965 C C . SER B 1 49 ? 6.648 -5.328 -8.875 1 92.06 49 SER B C 1
ATOM 967 O O . SER B 1 49 ? 7.512 -4.703 -8.258 1 92.06 49 SER B O 1
ATOM 969 N N . LEU B 1 50 ? 5.738 -6.008 -8.203 1 94.5 50 LEU B N 1
ATOM 970 C CA . LEU B 1 50 ? 5.719 -6.074 -6.746 1 94.5 50 LEU B CA 1
ATOM 971 C C . LEU B 1 50 ? 6.977 -6.758 -6.215 1 94.5 50 LEU B C 1
ATOM 973 O O . LEU B 1 50 ? 7.473 -6.406 -5.145 1 94.5 50 LEU B O 1
ATOM 977 N N . LYS B 1 51 ? 7.473 -7.703 -6.953 1 94.25 51 LYS B N 1
ATOM 978 C CA . LYS B 1 51 ? 8.688 -8.383 -6.52 1 94.25 51 LYS B CA 1
ATOM 979 C C . LYS B 1 51 ? 9.852 -7.406 -6.387 1 94.25 51 LYS B C 1
ATOM 981 O O . LYS B 1 51 ? 10.609 -7.469 -5.418 1 94.25 51 LYS B O 1
ATOM 986 N N . GLU B 1 52 ? 9.984 -6.605 -7.348 1 93.88 52 GLU B N 1
ATOM 987 C CA . GLU B 1 52 ? 11.023 -5.586 -7.293 1 93.88 52 GLU B CA 1
ATOM 988 C C . GLU B 1 52 ? 10.836 -4.664 -6.09 1 93.88 52 GLU B C 1
ATOM 990 O O . GLU B 1 52 ? 11.805 -4.336 -5.398 1 93.88 52 GLU B O 1
ATOM 995 N N . LEU B 1 53 ? 9.602 -4.211 -5.816 1 95.31 53 LEU B N 1
ATOM 996 C CA . LEU B 1 53 ? 9.336 -3.367 -4.656 1 95.31 53 LEU B CA 1
ATOM 997 C C . LEU B 1 53 ? 9.703 -4.086 -3.365 1 95.31 53 LEU B C 1
ATOM 999 O O . LEU B 1 53 ? 10.297 -3.486 -2.465 1 95.31 53 LEU B O 1
ATOM 1003 N N . ILE B 1 54 ? 9.383 -5.344 -3.273 1 95.56 54 ILE B N 1
ATOM 1004 C CA . ILE B 1 54 ? 9.688 -6.125 -2.08 1 95.56 54 ILE B CA 1
ATOM 1005 C C . ILE B 1 54 ? 11.203 -6.152 -1.856 1 95.56 54 ILE B C 1
ATOM 1007 O O . ILE B 1 54 ? 11.672 -5.973 -0.73 1 95.56 54 ILE B O 1
ATOM 1011 N N . GLU B 1 55 ? 11.914 -6.352 -2.854 1 94.5 55 GLU B N 1
ATOM 1012 C CA . GLU B 1 55 ? 13.367 -6.359 -2.74 1 94.5 55 GLU B CA 1
ATOM 1013 C C . GLU B 1 55 ? 13.898 -5.016 -2.248 1 94.5 55 GLU B C 1
ATOM 1015 O O . GLU B 1 55 ? 14.781 -4.965 -1.395 1 94.5 55 GLU B O 1
ATOM 1020 N N . ILE B 1 56 ? 13.375 -3.973 -2.758 1 94.62 56 ILE B N 1
ATOM 1021 C CA . ILE B 1 56 ? 13.766 -2.631 -2.344 1 94.62 56 ILE B CA 1
ATOM 1022 C C . ILE B 1 56 ? 13.414 -2.42 -0.873 1 94.62 56 ILE B C 1
ATOM 1024 O O . ILE B 1 56 ? 14.219 -1.888 -0.106 1 94.62 56 ILE B O 1
ATOM 1028 N N . LEU B 1 57 ? 12.211 -2.816 -0.44 1 94.25 57 LEU B N 1
ATOM 1029 C CA . LEU B 1 57 ? 11.781 -2.652 0.943 1 94.25 57 LEU B CA 1
ATOM 1030 C C . LEU B 1 57 ? 12.68 -3.432 1.893 1 94.25 57 LEU B C 1
ATOM 1032 O O . LEU B 1 57 ? 13.023 -2.947 2.975 1 94.25 57 LEU B O 1
ATOM 1036 N N . HIS B 1 58 ? 13.102 -4.59 1.46 1 93.44 58 HIS B N 1
ATOM 1037 C CA . HIS B 1 58 ? 14.008 -5.387 2.275 1 93.44 58 HIS B CA 1
ATOM 1038 C C . HIS B 1 58 ? 15.359 -4.703 2.43 1 93.44 58 HIS B C 1
ATOM 1040 O O . HIS B 1 58 ? 15.977 -4.762 3.496 1 93.44 58 HIS B O 1
ATOM 1046 N N . GLU B 1 59 ? 15.781 -4.125 1.423 1 92.5 59 GLU B N 1
ATOM 1047 C CA . GLU B 1 59 ? 17.078 -3.449 1.42 1 92.5 59 GLU B CA 1
ATOM 1048 C C . GLU B 1 59 ? 17.031 -2.18 2.266 1 92.5 59 GLU B C 1
ATOM 1050 O O . GLU B 1 59 ? 17.969 -1.905 3.027 1 92.5 59 GLU B O 1
ATOM 1055 N N . LYS B 1 60 ? 15.953 -1.446 2.209 1 93.94 60 LYS B N 1
ATOM 1056 C CA . LYS B 1 60 ? 15.906 -0.106 2.787 1 93.94 60 LYS B CA 1
ATOM 1057 C C . LYS B 1 60 ? 15.281 -0.125 4.176 1 93.94 60 LYS B C 1
ATOM 1059 O O . LYS B 1 60 ? 15.5 0.791 4.973 1 93.94 60 LYS B O 1
ATOM 1064 N N . PHE B 1 61 ? 14.453 -1.113 4.406 1 91.69 61 PHE B N 1
ATOM 1065 C CA . PHE B 1 61 ? 13.805 -1.274 5.703 1 91.69 61 PHE B CA 1
ATOM 1066 C C . PHE B 1 61 ? 14.023 -2.682 6.246 1 91.69 61 PHE B C 1
ATOM 1068 O O . PHE B 1 61 ? 13.062 -3.414 6.492 1 91.69 61 PHE B O 1
ATOM 1075 N N . PRO B 1 62 ? 15.172 -3.115 6.484 1 84.81 62 PRO B N 1
ATOM 1076 C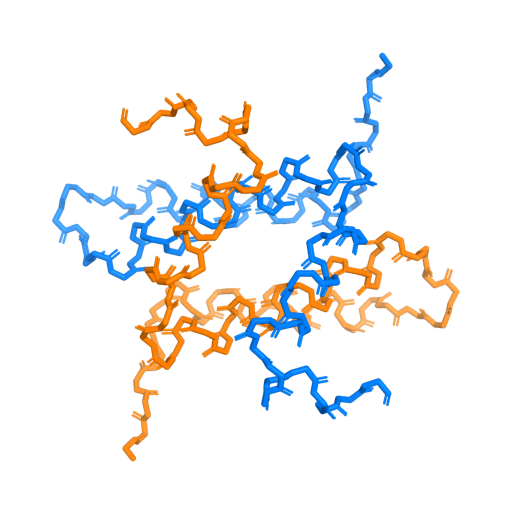 CA . PRO B 1 62 ? 15.484 -4.496 6.863 1 84.81 62 PRO B CA 1
ATOM 1077 C C . PRO B 1 62 ? 14.836 -4.91 8.18 1 84.81 62 PRO B C 1
ATOM 1079 O O . PRO B 1 62 ? 14.578 -6.098 8.406 1 84.81 62 PRO B O 1
ATOM 1082 N N . ASP B 1 63 ? 14.484 -3.949 9.031 1 78.81 63 ASP B N 1
ATOM 1083 C CA . ASP B 1 63 ? 13.945 -4.266 10.352 1 78.81 63 ASP B CA 1
ATOM 1084 C C . ASP B 1 63 ? 12.453 -4.586 10.273 1 78.81 63 ASP B C 1
ATOM 1086 O O . ASP B 1 63 ? 11.875 -5.105 11.227 1 78.81 63 ASP B O 1
ATOM 1090 N N . TYR B 1 64 ? 11.789 -4.246 9.227 1 66.5 64 TYR B N 1
ATOM 1091 C CA . TYR B 1 64 ? 10.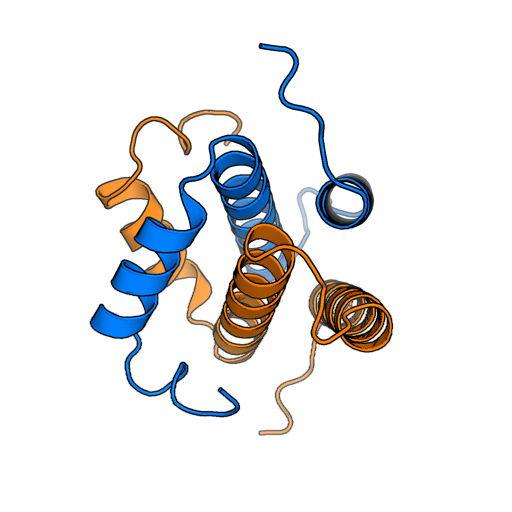344 -4.426 9.125 1 66.5 64 TYR B CA 1
ATOM 1092 C C . TYR B 1 64 ? 10.008 -5.758 8.469 1 66.5 64 TYR B C 1
ATOM 1094 O O . TYR B 1 64 ? 8.922 -6.301 8.688 1 66.5 64 TYR B O 1
ATOM 1102 N N . GLY B 1 65 ? 10.609 -6.273 7.5 1 54.81 65 GLY B N 1
ATOM 1103 C CA . GLY B 1 65 ? 10.32 -7.465 6.719 1 54.81 65 GLY B CA 1
ATOM 1104 C C . GLY B 1 65 ? 10.438 -8.75 7.523 1 54.81 65 GLY B C 1
ATOM 1105 O O . GLY B 1 65 ? 9.945 -9.797 7.102 1 54.81 65 GLY B O 1
ATOM 1106 N N . LYS B 1 66 ? 11.297 -8.797 8.438 1 48.41 66 LYS B N 1
ATOM 1107 C CA . LYS B 1 66 ? 11.648 -10.078 9.047 1 48.41 66 LYS B CA 1
ATOM 1108 C C . LYS B 1 66 ? 10.438 -10.711 9.727 1 48.41 66 LYS B C 1
ATOM 1110 O O . LYS B 1 66 ? 10.539 -11.805 10.289 1 48.41 66 LYS B O 1
ATOM 1115 N N . THR B 1 67 ? 9.516 -10.07 9.812 1 40.06 67 THR B N 1
ATOM 1116 C CA . THR B 1 67 ? 8.578 -10.945 10.508 1 40.06 67 THR B CA 1
ATOM 1117 C C . THR B 1 67 ? 8.195 -12.133 9.625 1 40.06 67 THR B C 1
ATOM 1119 O O . THR B 1 67 ? 8.305 -13.289 10.047 1 40.06 67 THR B O 1
ATOM 1122 N N . HIS B 1 68 ? 6.672 -12.453 9.336 1 35.5 68 HIS B N 1
ATOM 1123 C CA . HIS B 1 68 ? 6.117 -13.789 9.195 1 35.5 68 HIS B CA 1
ATOM 1124 C C . HIS B 1 68 ? 6.395 -14.352 7.805 1 35.5 68 HIS B C 1
ATOM 1126 O O . HIS B 1 68 ? 5.801 -15.359 7.406 1 35.5 68 HIS B O 1
ATOM 1132 N N . PHE B 1 69 ? 7.32 -14.156 7.039 1 30.55 69 PHE B N 1
ATOM 1133 C CA . PHE B 1 69 ? 7.332 -15.242 6.066 1 30.55 69 PHE B CA 1
ATOM 1134 C C . PHE B 1 69 ? 7.754 -16.547 6.715 1 30.55 69 PHE B C 1
ATOM 1136 O O . PHE B 1 69 ? 8.625 -16.562 7.59 1 30.55 69 PHE B O 1
#

Organism: Cyclobacterium marinum (strain ATCC 25205 / DSM 745 / LMG 13164 / NCIMB 1802) (NCBI:txid880070)

Radius of gyration: 14.25 Å; Cα contacts (8 Å, |Δi|>4): 100; chains: 2; bounding box: 30×42×45 Å

Nearest PDB structures (foldseek):
  8euy-assembly1_h  TM=6.346E-01  e=8.442E+00  Schizosaccharomyces pombe
  7qiz-assembly1_j  TM=5.411E-01  e=6.537E+00  Solanum lycopersicum
  8euy-assembly1_h  TM=6.342E-01  e=8.032E+00  Schizosaccharomyces pombe
  7qiz-assembly1_j  TM=5.410E-01  e=5.482E+00  Solanum lycopersicum
  8eup-assembly1_h  TM=5.811E-01  e=9.123E+00  Schizosaccharomyces pombe

Secondary structure (DSSP, 8-state):
------HHHHHHHHHHHHHHHH--TTS-HHHHHHHHHHHHHHHHHHTT-HHHHHHHHHHH-TTTTTS--/------HHHHHHHHHHHHHHHH--TTS-HHHHHHHHHHHHHHHHHHTT-HHHHHHHHHHH-HHHHTS--

Sequence (138 aa):
MNVYQSKNETRLNELINRIELGNSFLSPKRDKELLYVLQMVLTLSMDGSLKELIEILHEKFPDYGKTHFMNVYQSKNETRLNELINRIELGNSFLSPKRDKELLYVLQMVLTLSMDGSLKELIEILHEKFPDYGKTHF

=== Feature glossary ===
The record interleaves many kinds of information about one protein. Here is each kind framed as the question it answers.

Q: What does the local fold look like, residue by residue?
A: A 3Di character summarizes, for each residue, the relative orientation of the Cα frame of its nearest spatial neighbor. Because it encodes fold topology rather than chemistry, 3Di alignments detect remote structural similarity that sequence alignment misses.

Q: Which residues are in helices, strands, or loops?
A: Secondary structure is the local, repeating backbone conformation. DSSP classifies it into eight states by reading the hydrogen-bond network: three helix types (H, G, I), two β types (E, B), two non-regular types (T, S), and unstructured coil (-).

Q: How big and how compact is the whole molecule?
A: Three whole-structure scalars: the radius of gyration (RMS distance of Cα from centroid, in Å), the count of Cα–Cα contacts (pairs closer than 8 Å and separated by more than four residues in sequence — i.e. tertiary, not local, contacts), and the bounding-box dimensions. Together they distinguish compact globular folds from extended fibres or disordered chains.

Q: How confident is the AlphaFold model at each residue?
A: For AlphaFold models, the B-factor field carries pLDDT — the model's own estimate of local accuracy on a 0–100 scale. Regions with pLDDT<50 should be treated as essentially unmodeled; they often correspond to intrinsically disordered segments.

Q: What family and function is it annotated with?
A: Functional annotations link the protein to curated databases. InterPro entries identify conserved domains and families by matching the sequence against member-database signatures (Pfam, PROSITE, CDD, …). Gene Ontology (GO) terms describe molecular function, biological process, and cellular component in a controlled vocabulary. CATH places the structure in a hierarchical fold classification (Class/Architecture/Topology/Homologous-superfamily). The organism is the source species.

Q: What known structures does this most resemble?
A: Nearest PDB neighbors are the top structural matches found by Foldseek when searching this structure against the entire Protein Data Bank. Each hit reports a TM-score (0 to 1; >0.5 almost always implies the same fold) and an E-value. These are *structural* homologs — they may share no detectable sequence similarity.

Q: Which residues are buried vs exposed?
A: Solvent-accessible surface area (SASA) is the area in Å² traced out by the centre of a 1.4 Å probe sphere (a water molecule) rolled over the protein's van der Waals surface (Shrake–Rupley / Lee–Richards construction). Buried residues have near-zero SASA; fully exposed residues can exceed 200 Å². The total SASA scales roughly with the number of surface residues.

Q: What are the backbone torsion angles?
A: φ (phi) and ψ (psi) are the two rotatable backbone dihedrals per residue: φ is the C(i-1)–N–Cα–C torsion, ψ is the N–Cα–C–N(i+1) torsion, both in degrees on (−180°, 180°]. α-helical residues cluster near (−60°, −45°); β-strand residues near (−120°, +130°). A Ramachandran plot is simply a scatter of (φ, ψ) for every residue.

Q: Are the domains correctly placed relative to each other?
A: Predicted aligned error is AlphaFold's pairwise confidence. Unlike pLDDT (per-residue), PAE is per-residue-pair and captures whether two parts of the structure are correctly placed relative to each other. Units are ångströms of expected positional error.

Q: What if only a Cα trace is available?
A: P-SEA three-state annotation labels each residue as helix, strand, or coil based purely on the geometry of the Cα trace. It serves as a fallback when the full backbone (and thus DSSP) is unavailable.

Q: What is the amino-acid chain?
A: This is the polypeptide sequence — one letter per residue, N-terminus first. Length ranges from a few dozen residues for small domains to over a thousand for large multi-domain proteins.

Q: What do the rendered images show?
A: The six renders are orthographic views along the three Cartesian axes in both directions. Representation (cartoon, sticks, or surface) and color scheme (sequence-rainbow or by-chain) vary across proteins so the training set covers all the common visualization conventions.

Q: What do the diagnostic plots show?
A: Plot images: a contact map (which residues are close in 3D, as an N×N binary image), a Ramachandran scatter (backbone torsion angles, revealing secondary-structure composition at a glance), and — for AlphaFold structures — a PAE heatmap (pairwise prediction confidence).

Q: How mobile is each atom in the crystal?
A: B-factor (Debye–Waller factor) reflects atomic displacement in the crystal lattice. It is an experimental observable (units Å²), not a prediction; low values mean the atom is pinned down, high values mean it moves or is heterogeneous across the crystal.

Q: Where is each backbone atom in 3D?
A: The mmC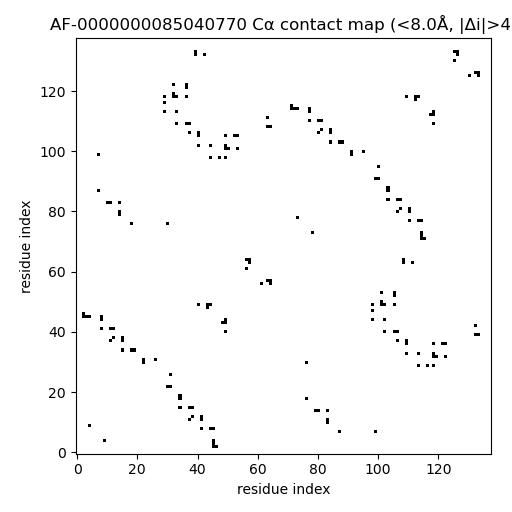IF table is the protein's shape written out atom by atom. For each backbone N, Cα, C, and carbonyl O, it records an (x, y, z) coordinate triple in Å plus the residue type, chain letter, and residue number.